Protein AF-A0A1Y1MK10-F1 (afdb_monomer)

pLDDT: mean 92.73, std 8.02, range [54.75, 97.81]

Mean predicted aligned error: 5.56 Å

Foldseek 3Di:
DPDDPDDDDDDDPDDDDDDPVQVVQQVVCVVVVVVVVVVVVPPVVNVVVVLVVCLVPDVPSVVVVVVVVVCVVVPPPDPDDDWDKDWDWDWDWDPPDPDTDTHTDTDDIDRPPDDD

Structure (mmCIF, N/CA/C/O backbone):
data_AF-A0A1Y1MK10-F1
#
_entry.id   AF-A0A1Y1MK10-F1
#
loop_
_atom_site.group_PDB
_atom_site.id
_atom_site.type_symbol
_atom_site.label_atom_id
_atom_site.label_alt_id
_atom_site.label_comp_id
_atom_site.label_asym_id
_atom_site.label_entity_id
_atom_site.label_seq_id
_atom_site.pdbx_PDB_ins_code
_atom_site.Cartn_x
_atom_site.Cartn_y
_atom_site.Cartn_z
_atom_site.occupancy
_atom_site.B_iso_or_equiv
_atom_site.auth_seq_id
_atom_site.auth_comp_id
_atom_site.auth_asym_id
_atom_site.auth_atom_id
_atom_site.pdbx_PDB_model_num
ATOM 1 N N . PRO A 1 1 ? 6.903 -43.357 0.785 1.00 54.75 1 PRO A N 1
ATOM 2 C CA . PRO A 1 1 ? 6.496 -41.969 0.464 1.00 54.75 1 PRO A CA 1
ATOM 3 C C . PRO A 1 1 ? 7.453 -40.959 1.117 1.00 54.75 1 PRO A C 1
ATOM 5 O O . PRO A 1 1 ? 7.324 -40.636 2.294 1.00 54.75 1 PRO A O 1
ATOM 8 N N . THR A 1 2 ? 8.464 -40.527 0.367 1.00 62.94 2 THR A N 1
ATOM 9 C CA . THR A 1 2 ? 9.385 -39.446 0.737 1.00 62.94 2 THR A CA 1
ATOM 10 C C . THR A 1 2 ? 8.603 -38.131 0.791 1.00 62.94 2 THR A C 1
ATOM 12 O O . THR A 1 2 ? 8.197 -37.597 -0.237 1.00 62.94 2 THR A O 1
ATOM 15 N N . ARG A 1 3 ? 8.311 -37.645 2.003 1.00 71.19 3 ARG A N 1
ATOM 16 C CA . ARG A 1 3 ? 7.620 -36.366 2.221 1.00 71.19 3 ARG A CA 1
ATOM 17 C C . ARG A 1 3 ? 8.571 -35.226 1.861 1.00 71.19 3 ARG A C 1
ATOM 19 O O . ARG A 1 3 ? 9.542 -35.000 2.574 1.00 71.19 3 ARG A O 1
ATOM 26 N N . ILE A 1 4 ? 8.291 -34.524 0.768 1.00 78.00 4 ILE A N 1
ATOM 27 C CA . ILE A 1 4 ? 8.949 -33.252 0.454 1.00 78.00 4 ILE A CA 1
ATOM 28 C C . ILE A 1 4 ? 8.376 -32.199 1.409 1.00 78.00 4 ILE A C 1
ATOM 30 O O . ILE A 1 4 ? 7.164 -32.003 1.451 1.00 78.00 4 ILE A O 1
ATOM 34 N N . THR A 1 5 ? 9.237 -31.565 2.203 1.00 86.94 5 THR A N 1
ATOM 35 C CA . THR A 1 5 ? 8.854 -30.578 3.229 1.00 86.94 5 THR A CA 1
ATOM 36 C C . THR A 1 5 ? 9.008 -29.128 2.767 1.00 86.94 5 THR A C 1
ATOM 38 O O . THR A 1 5 ? 8.472 -28.235 3.415 1.00 86.94 5 THR A O 1
ATOM 41 N N . ALA A 1 6 ? 9.705 -28.886 1.652 1.00 92.38 6 ALA A N 1
ATOM 42 C CA . ALA A 1 6 ? 9.818 -27.585 1.000 1.00 92.38 6 ALA A CA 1
ATOM 43 C C . ALA A 1 6 ? 10.235 -27.746 -0.471 1.00 92.38 6 ALA A C 1
ATOM 45 O O . ALA A 1 6 ? 10.903 -28.718 -0.832 1.00 92.38 6 ALA A O 1
ATOM 46 N N . VAL A 1 7 ? 9.873 -26.769 -1.301 1.00 94.25 7 VAL A N 1
ATOM 47 C CA . VAL A 1 7 ? 10.340 -26.620 -2.688 1.00 94.25 7 VAL A CA 1
ATOM 48 C C . VAL A 1 7 ? 10.887 -25.200 -2.891 1.00 94.25 7 VAL A C 1
ATOM 50 O O . VAL A 1 7 ? 10.468 -24.296 -2.164 1.00 94.25 7 VAL A O 1
ATOM 53 N N . PRO A 1 8 ? 11.824 -24.975 -3.832 1.00 94.62 8 PRO A N 1
ATOM 54 C CA . PRO A 1 8 ? 12.338 -23.636 -4.117 1.00 94.62 8 PRO A CA 1
ATOM 55 C C . PRO A 1 8 ? 11.230 -22.669 -4.549 1.00 94.62 8 PRO A C 1
ATOM 57 O O . PRO A 1 8 ? 10.301 -23.063 -5.256 1.00 94.62 8 PRO A O 1
ATOM 60 N N . ALA A 1 9 ? 11.351 -21.400 -4.153 1.00 95.69 9 ALA A N 1
ATOM 61 C CA . ALA A 1 9 ? 10.447 -20.352 -4.615 1.00 95.69 9 ALA A CA 1
ATOM 62 C C . ALA A 1 9 ? 10.591 -20.142 -6.137 1.00 95.69 9 ALA A C 1
ATOM 64 O O . ALA A 1 9 ? 11.703 -20.252 -6.666 1.00 95.69 9 ALA A O 1
ATOM 65 N N . PRO A 1 10 ? 9.496 -19.832 -6.852 1.00 96.19 10 PRO A N 1
ATOM 66 C CA . PRO A 1 10 ? 9.567 -19.488 -8.265 1.00 96.19 10 PRO A CA 1
ATOM 67 C C . PRO A 1 10 ? 10.349 -18.180 -8.440 1.00 96.19 10 PRO A C 1
ATOM 69 O O . PRO A 1 10 ? 10.063 -17.183 -7.784 1.00 96.19 10 PRO A O 1
ATOM 72 N N . VAL A 1 11 ? 11.337 -18.185 -9.333 1.00 96.44 11 VAL A N 1
ATOM 73 C CA . VAL A 1 11 ? 12.198 -17.028 -9.617 1.00 96.44 11 VAL A CA 1
ATOM 74 C C . VAL A 1 11 ? 12.421 -16.879 -11.118 1.00 96.44 11 VAL A C 1
ATOM 76 O O . VAL A 1 11 ? 12.332 -17.852 -11.871 1.00 96.44 11 VAL A O 1
ATOM 79 N N . THR A 1 12 ? 12.746 -15.667 -11.566 1.00 97.00 12 THR A N 1
ATOM 80 C CA . THR A 1 12 ? 13.263 -15.449 -12.920 1.00 97.00 12 THR A CA 1
ATOM 81 C C . THR A 1 12 ? 14.744 -15.825 -12.979 1.00 97.00 12 THR A C 1
ATOM 83 O O . THR A 1 12 ? 15.482 -15.637 -12.014 1.00 97.00 12 THR A O 1
ATOM 86 N N . LEU A 1 13 ? 15.206 -16.347 -14.120 1.00 97.81 13 LEU A N 1
ATOM 87 C CA . LEU A 1 13 ? 16.620 -16.718 -14.291 1.00 97.81 13 LEU A CA 1
ATOM 88 C C . LEU A 1 13 ? 17.552 -15.493 -14.292 1.00 97.81 13 LEU A C 1
ATOM 90 O O . LEU A 1 13 ? 18.696 -15.576 -13.854 1.00 97.81 13 LEU A O 1
ATOM 94 N N . PHE A 1 14 ? 17.049 -14.358 -14.774 1.00 97.44 14 PHE A N 1
ATOM 95 C CA . PHE A 1 14 ? 17.755 -13.082 -14.828 1.00 97.44 14 PHE A CA 1
ATOM 96 C C . PHE A 1 14 ? 16.901 -11.980 -14.189 1.00 97.44 14 PHE A C 1
ATOM 98 O O . PHE A 1 14 ? 15.669 -12.094 -14.179 1.00 97.44 14 PHE A O 1
ATOM 105 N N . PRO A 1 15 ? 17.517 -10.909 -13.660 1.00 96.12 15 PRO A N 1
ATOM 106 C CA . PRO A 1 15 ? 16.776 -9.763 -13.150 1.00 96.12 15 PRO A CA 1
ATOM 107 C C . PRO A 1 15 ? 16.027 -9.045 -14.277 1.00 96.12 15 PRO A C 1
ATOM 109 O O . PRO A 1 15 ? 16.513 -8.941 -15.405 1.00 96.12 15 PRO A O 1
ATOM 112 N N . THR A 1 16 ? 14.857 -8.498 -13.955 1.00 93.00 16 THR A N 1
ATOM 113 C CA . THR A 1 16 ? 14.094 -7.666 -14.892 1.00 93.00 16 THR A CA 1
ATOM 114 C C . THR A 1 16 ? 14.782 -6.312 -15.053 1.00 93.00 16 THR A C 1
ATOM 116 O O . THR A 1 16 ? 15.027 -5.615 -14.068 1.00 93.00 16 THR A O 1
ATOM 119 N N . ALA A 1 17 ? 15.092 -5.919 -16.291 1.00 93.50 17 ALA A N 1
ATOM 120 C CA . ALA A 1 17 ? 15.602 -4.581 -16.575 1.00 93.50 17 ALA A CA 1
ATOM 121 C C . ALA A 1 17 ? 14.526 -3.535 -16.243 1.00 93.50 17 ALA A C 1
ATOM 123 O O . ALA A 1 17 ? 13.404 -3.620 -16.737 1.00 93.50 17 ALA A O 1
ATOM 124 N N . PHE A 1 18 ? 14.871 -2.545 -15.418 1.00 93.56 18 PHE A N 1
ATOM 125 C CA . PHE A 1 18 ? 13.930 -1.528 -14.954 1.00 93.56 18 PHE A CA 1
ATOM 126 C C . PHE A 1 18 ? 14.498 -0.115 -15.170 1.00 93.56 18 PHE A C 1
ATOM 128 O O . PHE A 1 18 ? 15.636 0.147 -14.761 1.00 93.56 18 PHE A O 1
ATOM 135 N N . PRO A 1 19 ? 13.753 0.825 -15.786 1.00 94.75 19 PRO A N 1
ATOM 136 C CA . PRO A 1 19 ? 14.244 2.177 -16.036 1.00 94.75 19 PRO A CA 1
ATOM 137 C C . PRO A 1 19 ? 14.591 2.922 -14.745 1.00 94.75 19 PRO A C 1
ATOM 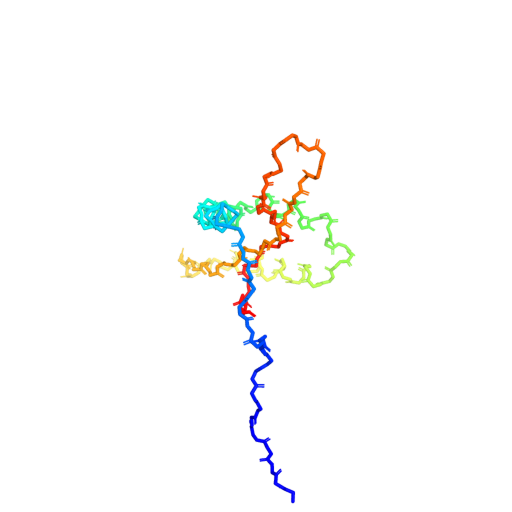139 O O . PRO A 1 19 ? 13.761 3.081 -13.848 1.00 94.75 19 PRO A O 1
ATOM 142 N N . ARG A 1 20 ? 15.818 3.454 -14.673 1.00 94.81 20 ARG A N 1
ATOM 143 C CA . ARG A 1 20 ? 16.336 4.156 -13.484 1.00 94.81 20 ARG A CA 1
ATOM 144 C C . ARG A 1 20 ? 15.427 5.296 -13.023 1.00 94.81 20 ARG A C 1
ATOM 146 O O . ARG A 1 20 ? 15.247 5.487 -11.824 1.00 94.81 20 ARG A O 1
ATOM 153 N N . GLN A 1 21 ? 14.867 6.056 -13.963 1.00 94.19 21 GLN A N 1
ATOM 154 C CA . GLN A 1 21 ? 13.972 7.171 -13.654 1.00 94.19 21 GLN A CA 1
ATOM 155 C C . GLN A 1 21 ? 12.699 6.692 -12.946 1.00 94.19 21 GLN A C 1
ATOM 157 O O . GLN A 1 21 ? 12.357 7.233 -11.896 1.00 94.19 21 GLN A O 1
ATOM 162 N N . ALA A 1 22 ? 12.048 5.652 -13.474 1.00 95.44 22 ALA A N 1
ATOM 163 C CA . ALA A 1 22 ? 10.861 5.058 -12.868 1.00 95.44 22 ALA A CA 1
ATOM 164 C C . ALA A 1 22 ? 11.175 4.456 -11.486 1.00 95.44 22 ALA A C 1
ATOM 166 O O . ALA A 1 22 ? 10.406 4.645 -10.546 1.00 95.44 22 ALA A O 1
ATOM 167 N N . PHE A 1 23 ? 12.336 3.807 -11.327 1.00 95.94 23 PHE A N 1
ATOM 168 C CA . PHE A 1 23 ? 12.758 3.243 -10.039 1.00 95.94 23 PHE A CA 1
ATOM 169 C C . PHE A 1 23 ? 12.878 4.330 -8.965 1.00 95.94 23 PHE A C 1
ATOM 171 O O . PHE A 1 23 ? 12.299 4.226 -7.884 1.00 95.94 23 PHE A O 1
ATOM 178 N N . LEU A 1 24 ? 13.585 5.417 -9.285 1.00 97.12 24 LEU A N 1
ATOM 179 C CA . LEU A 1 24 ? 13.751 6.542 -8.366 1.00 97.12 24 LEU A CA 1
ATOM 180 C C . LEU A 1 24 ? 12.432 7.266 -8.086 1.00 97.12 24 LEU A C 1
ATOM 182 O O . LEU A 1 24 ? 12.261 7.797 -6.992 1.00 97.12 24 LEU A O 1
ATOM 186 N N . GLN A 1 25 ? 11.510 7.309 -9.051 1.00 96.19 25 GLN A N 1
ATOM 187 C CA . GLN A 1 25 ? 10.180 7.882 -8.852 1.00 96.19 25 GLN A CA 1
ATOM 188 C C . GLN A 1 25 ? 9.401 7.104 -7.785 1.00 96.19 25 GLN A C 1
ATOM 190 O O . GLN A 1 25 ? 8.933 7.716 -6.826 1.00 96.19 25 GLN A O 1
ATOM 195 N N . GLY A 1 26 ? 9.313 5.775 -7.915 1.00 96.06 26 GLY A N 1
ATOM 196 C CA . GLY A 1 26 ? 8.637 4.923 -6.932 1.00 96.06 26 GLY A CA 1
ATOM 197 C C . GLY A 1 26 ? 9.273 5.028 -5.543 1.00 96.06 26 GLY A C 1
ATOM 198 O O . GLY A 1 26 ? 8.572 5.240 -4.556 1.00 96.06 26 GLY A O 1
ATOM 199 N N . GLN A 1 27 ? 10.610 4.999 -5.475 1.00 97.62 27 GLN A N 1
ATOM 200 C CA . GLN A 1 27 ? 11.347 5.144 -4.215 1.00 97.62 27 GLN A CA 1
ATOM 201 C C . GLN A 1 27 ? 11.056 6.481 -3.516 1.00 97.62 27 GLN A C 1
ATOM 203 O O . GLN A 1 27 ? 10.813 6.510 -2.312 1.00 97.62 27 GLN A O 1
ATOM 208 N N . LYS A 1 28 ? 11.061 7.596 -4.260 1.00 97.62 28 LYS A N 1
ATOM 209 C CA . LYS A 1 28 ? 10.785 8.930 -3.702 1.00 97.62 28 LYS A CA 1
ATOM 210 C C . LYS A 1 28 ? 9.340 9.086 -3.231 1.00 97.62 28 LYS A C 1
ATOM 212 O O . LYS A 1 28 ? 9.097 9.827 -2.284 1.00 97.62 28 LYS A O 1
ATOM 217 N N . ALA A 1 29 ? 8.396 8.409 -3.880 1.00 97.06 29 ALA A N 1
ATOM 218 C CA . ALA A 1 29 ? 6.982 8.498 -3.537 1.00 97.06 29 ALA A CA 1
ATOM 219 C C . ALA A 1 29 ? 6.630 7.778 -2.223 1.00 97.06 29 ALA A C 1
ATOM 221 O O . ALA A 1 29 ? 5.624 8.118 -1.605 1.00 97.06 29 ALA A O 1
ATOM 222 N N . GLN A 1 30 ? 7.444 6.814 -1.773 1.00 97.56 30 GLN A N 1
ATOM 223 C CA . GLN A 1 30 ? 7.094 5.935 -0.653 1.00 97.56 30 GLN A CA 1
ATOM 224 C C . GLN A 1 30 ? 6.760 6.695 0.638 1.00 97.56 30 GLN A C 1
ATOM 226 O O . GLN A 1 30 ? 5.729 6.426 1.244 1.00 97.56 30 GLN A O 1
ATOM 231 N N . ASN A 1 31 ? 7.582 7.669 1.045 1.00 97.50 31 ASN A N 1
ATOM 232 C CA . ASN A 1 31 ? 7.332 8.416 2.284 1.00 97.50 31 ASN A CA 1
ATOM 233 C C . ASN A 1 31 ? 6.035 9.231 2.208 1.00 97.50 31 ASN A C 1
ATOM 235 O O . ASN A 1 31 ? 5.250 9.210 3.150 1.00 97.50 31 ASN A O 1
ATOM 239 N N . ALA A 1 32 ? 5.774 9.873 1.066 1.00 97.75 32 ALA A N 1
ATOM 240 C CA . ALA A 1 32 ? 4.544 10.633 0.860 1.00 97.75 32 ALA A CA 1
ATOM 241 C C . ALA A 1 32 ? 3.304 9.727 0.912 1.00 97.75 32 ALA A C 1
ATOM 243 O O . ALA A 1 32 ? 2.310 10.083 1.538 1.00 97.75 32 ALA A O 1
ATOM 244 N N . TYR A 1 33 ? 3.367 8.532 0.314 1.00 97.62 33 TYR A N 1
ATOM 245 C CA . TYR A 1 33 ? 2.282 7.557 0.428 1.00 97.62 33 TYR A CA 1
ATOM 246 C C . TYR A 1 33 ? 2.110 7.031 1.854 1.00 97.62 33 TYR A C 1
ATOM 248 O O . TYR A 1 33 ? 0.978 6.887 2.306 1.00 97.62 33 TYR A O 1
ATOM 256 N N . ASN A 1 34 ? 3.201 6.781 2.582 1.00 97.50 34 ASN A N 1
ATOM 257 C CA . ASN A 1 34 ? 3.122 6.348 3.976 1.00 97.50 34 ASN A CA 1
ATOM 258 C C . ASN A 1 34 ? 2.400 7.390 4.839 1.00 97.50 34 ASN A C 1
ATOM 260 O O . ASN A 1 34 ? 1.502 7.040 5.600 1.00 97.50 34 ASN A O 1
ATOM 264 N N . GLU A 1 35 ? 2.764 8.666 4.694 1.00 97.56 35 GLU A N 1
ATOM 265 C CA . GLU A 1 35 ? 2.119 9.774 5.402 1.00 97.56 35 GLU A CA 1
ATOM 266 C C . GLU A 1 35 ? 0.652 9.927 5.000 1.00 97.56 35 GLU A C 1
ATOM 268 O O . GLU A 1 35 ? -0.210 10.049 5.871 1.00 97.56 35 GLU A O 1
ATOM 273 N N . LEU A 1 36 ? 0.359 9.863 3.697 1.00 97.50 36 LEU A N 1
ATOM 274 C CA . LEU A 1 36 ? -0.998 9.955 3.168 1.00 97.50 36 LEU A CA 1
ATOM 275 C C . LEU A 1 36 ? -1.896 8.861 3.748 1.00 97.50 36 LEU A C 1
ATOM 277 O O . LEU A 1 36 ? -2.942 9.168 4.310 1.00 97.50 36 LEU A O 1
ATOM 281 N N . TYR A 1 37 ? -1.489 7.594 3.657 1.00 96.88 37 TYR A N 1
ATOM 282 C CA . TYR A 1 37 ? -2.309 6.483 4.141 1.00 96.88 37 TYR A CA 1
ATOM 283 C C . TYR A 1 37 ? -2.402 6.448 5.668 1.00 96.88 37 TYR A C 1
ATOM 285 O O . TYR A 1 37 ? -3.458 6.106 6.191 1.00 96.88 37 TYR A O 1
ATOM 293 N N . ALA A 1 38 ? -1.362 6.875 6.392 1.00 96.31 38 ALA A N 1
ATOM 294 C CA . ALA A 1 38 ? -1.443 7.050 7.842 1.00 96.31 38 ALA A CA 1
ATOM 295 C C . ALA A 1 38 ? -2.365 8.216 8.250 1.00 96.31 38 ALA A C 1
ATOM 297 O O . ALA A 1 38 ? -2.922 8.217 9.347 1.00 96.31 38 ALA A O 1
ATOM 298 N N . ALA A 1 39 ? -2.507 9.251 7.419 1.00 97.00 39 ALA A N 1
ATOM 299 C CA . ALA A 1 39 ? -3.480 10.318 7.637 1.00 97.00 39 ALA A CA 1
ATOM 300 C C . ALA A 1 39 ? -4.904 9.833 7.339 1.00 97.00 39 ALA A C 1
ATOM 302 O O . ALA A 1 39 ? -5.772 9.977 8.195 1.00 97.00 39 ALA A O 1
ATOM 303 N N . VAL A 1 40 ? -5.115 9.181 6.191 1.00 96.62 40 VAL A N 1
ATOM 304 C CA . VAL A 1 40 ? -6.409 8.596 5.801 1.00 96.62 40 VAL A CA 1
ATOM 305 C C . VAL A 1 40 ? -6.897 7.587 6.839 1.00 96.62 40 VAL A C 1
ATOM 307 O O . VAL A 1 40 ? -8.057 7.633 7.225 1.00 96.62 40 VAL A O 1
ATOM 310 N N . SER A 1 41 ? -6.018 6.728 7.368 1.00 95.00 41 SER A N 1
ATOM 311 C CA . SER A 1 41 ? -6.400 5.734 8.381 1.00 95.00 41 SER A CA 1
ATOM 312 C C . SER A 1 41 ? -6.868 6.345 9.708 1.00 95.00 41 SER A C 1
ATOM 314 O O . SER A 1 41 ? -7.443 5.641 10.532 1.00 95.00 41 SER A O 1
ATOM 316 N N . ARG A 1 42 ? -6.565 7.626 9.956 1.00 93.31 42 ARG A N 1
ATOM 317 C CA . ARG A 1 42 ? -6.971 8.366 11.160 1.00 93.31 42 ARG A CA 1
ATOM 318 C C . ARG A 1 42 ? -8.181 9.267 10.918 1.00 93.31 42 ARG A C 1
ATOM 320 O O . ARG A 1 42 ? -8.730 9.790 11.885 1.00 93.31 42 ARG A O 1
ATOM 327 N N . ASP A 1 43 ? -8.588 9.457 9.666 1.00 96.94 43 ASP A N 1
ATOM 328 C CA . ASP A 1 43 ? -9.782 10.221 9.318 1.00 96.94 43 ASP A CA 1
ATOM 329 C C . ASP A 1 43 ? -11.004 9.299 9.318 1.00 96.94 43 ASP A C 1
ATOM 331 O O . ASP A 1 43 ? -11.424 8.751 8.299 1.00 96.94 43 ASP A O 1
ATOM 335 N N . GLU A 1 44 ? -11.556 9.091 10.509 1.00 94.69 44 GLU A N 1
ATOM 336 C CA . GLU A 1 44 ? -12.680 8.179 10.704 1.00 94.69 44 GLU A CA 1
ATOM 337 C C . GLU A 1 44 ? -13.933 8.618 9.939 1.00 94.69 44 GLU A C 1
ATOM 339 O O . GLU A 1 44 ? -14.641 7.776 9.396 1.00 94.69 44 GLU A O 1
ATOM 344 N N . ASN A 1 45 ? -14.197 9.925 9.855 1.00 96.88 45 ASN A N 1
ATOM 345 C CA . ASN A 1 45 ? -15.367 10.436 9.142 1.00 96.88 45 ASN A CA 1
ATOM 346 C C . ASN A 1 45 ? -15.262 10.116 7.650 1.00 96.88 45 ASN A C 1
ATOM 348 O O . ASN A 1 45 ? -16.216 9.612 7.058 1.00 96.88 45 ASN A O 1
ATOM 352 N N . PHE A 1 46 ? -14.082 10.346 7.068 1.00 97.25 46 PHE A N 1
ATOM 353 C CA . PHE A 1 46 ? -13.809 9.971 5.689 1.00 97.25 46 PHE A CA 1
ATOM 354 C C . PHE A 1 46 ? -13.989 8.463 5.467 1.00 97.25 46 PHE A C 1
ATOM 356 O O . PHE A 1 46 ? -14.682 8.060 4.532 1.00 97.25 46 PHE A O 1
ATOM 363 N N . LEU A 1 47 ? -13.416 7.621 6.335 1.00 96.94 47 LEU A N 1
ATOM 364 C CA . LEU A 1 47 ? -13.542 6.166 6.211 1.00 96.94 47 LEU A CA 1
ATOM 365 C C . LEU A 1 47 ? -14.994 5.696 6.347 1.00 96.94 47 LEU A C 1
ATOM 367 O O . LEU A 1 47 ? -15.437 4.880 5.541 1.00 96.94 47 LEU A O 1
ATOM 371 N N . ALA A 1 48 ? -15.749 6.239 7.302 1.00 96.44 48 ALA A N 1
ATOM 372 C CA . ALA A 1 48 ? -17.157 5.911 7.492 1.00 96.44 48 ALA A CA 1
ATOM 373 C C . ALA A 1 48 ? -17.982 6.243 6.241 1.00 96.44 48 ALA A C 1
ATOM 375 O O . ALA A 1 48 ? -18.830 5.455 5.825 1.00 96.44 48 ALA A O 1
ATOM 376 N N . ASP A 1 49 ? -17.727 7.391 5.612 1.00 97.25 49 ASP A N 1
ATOM 377 C CA . ASP A 1 49 ? -18.432 7.808 4.399 1.00 97.25 49 ASP A CA 1
ATOM 378 C C . ASP A 1 49 ? -18.073 6.957 3.174 1.00 97.25 49 ASP A C 1
ATOM 380 O O . ASP A 1 49 ? -18.924 6.740 2.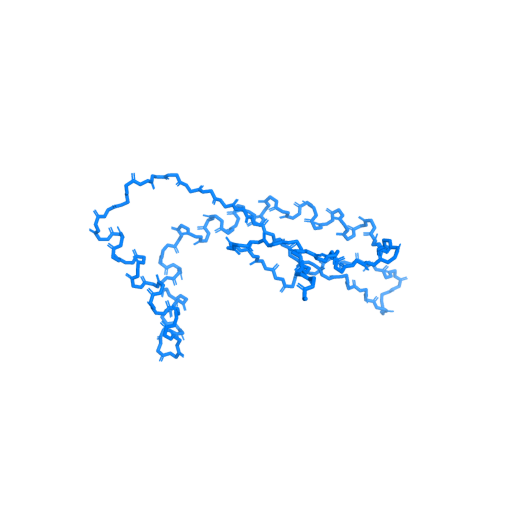309 1.00 97.25 49 ASP A O 1
ATOM 384 N N . VAL A 1 50 ? -16.850 6.423 3.107 1.00 95.69 50 VAL A N 1
ATOM 385 C CA . VAL A 1 50 ? -16.453 5.447 2.080 1.00 95.69 50 VAL A CA 1
ATOM 386 C C . VAL A 1 50 ? -17.105 4.086 2.337 1.00 95.69 50 VAL A C 1
ATOM 388 O O . VAL A 1 50 ? -17.683 3.506 1.421 1.00 95.69 50 VAL A O 1
ATOM 391 N N . VAL A 1 51 ? -17.080 3.588 3.577 1.00 96.12 51 VAL A N 1
ATOM 392 C CA . VAL A 1 51 ? -17.647 2.277 3.934 1.00 96.12 51 VAL A CA 1
ATOM 393 C C . VAL A 1 51 ? -19.156 2.231 3.693 1.00 96.12 51 VAL A C 1
ATOM 395 O O . VAL A 1 51 ? -19.645 1.267 3.108 1.00 96.12 51 VAL A O 1
ATOM 398 N N . LYS A 1 52 ? -19.898 3.290 4.046 1.00 95.44 52 LYS A N 1
ATOM 399 C CA . LYS A 1 52 ? -21.351 3.384 3.797 1.00 95.44 52 LYS A CA 1
ATOM 400 C C . LYS A 1 52 ? -21.737 3.150 2.335 1.00 95.44 52 LYS A C 1
ATOM 402 O O . LYS A 1 52 ? -22.842 2.692 2.076 1.00 95.44 52 LYS A O 1
ATOM 407 N N . GLN A 1 53 ? -20.856 3.457 1.381 1.00 96.19 53 GLN A N 1
ATOM 408 C CA . GLN A 1 53 ? -21.140 3.274 -0.046 1.00 96.19 53 GLN A CA 1
ATOM 409 C C . GLN A 1 53 ? -21.120 1.801 -0.479 1.00 96.19 53 GLN A C 1
ATOM 411 O O . GLN A 1 53 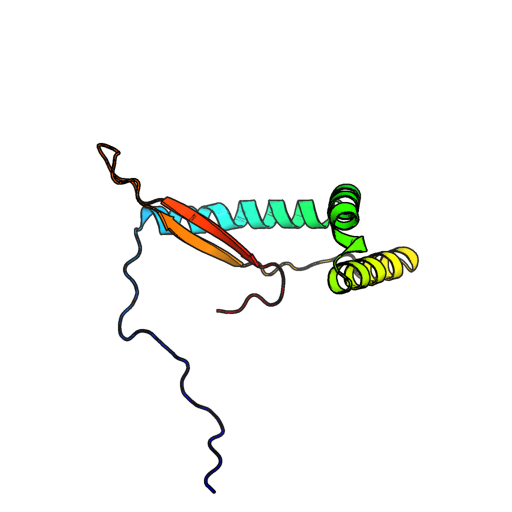? -21.660 1.481 -1.536 1.00 96.19 53 GLN A O 1
ATOM 416 N N . VAL A 1 54 ? -20.498 0.914 0.306 1.00 95.25 54 VAL A N 1
ATOM 417 C CA . VAL A 1 54 ? -20.282 -0.500 -0.053 1.00 95.25 54 VAL A CA 1
ATOM 418 C C . VAL A 1 54 ? -20.848 -1.495 0.966 1.00 95.25 54 VAL A C 1
ATOM 420 O O . VAL A 1 54 ? -20.995 -2.672 0.648 1.00 95.25 54 VAL A O 1
ATOM 423 N N . ILE A 1 55 ? -21.211 -1.034 2.167 1.00 94.19 55 ILE A N 1
ATOM 424 C CA . ILE A 1 55 ? -21.576 -1.881 3.315 1.00 94.19 55 ILE A CA 1
ATOM 425 C C . ILE A 1 55 ? -22.784 -2.808 3.074 1.00 94.19 55 ILE A C 1
ATOM 427 O O . ILE A 1 55 ? -22.853 -3.893 3.655 1.00 94.19 55 ILE A O 1
ATOM 431 N N . ASP A 1 56 ? -23.714 -2.409 2.202 1.00 93.62 56 ASP A N 1
ATOM 432 C CA . ASP A 1 56 ? -24.920 -3.188 1.883 1.00 93.62 56 ASP A CA 1
ATOM 433 C C . ASP A 1 56 ? -24.637 -4.370 0.940 1.00 93.62 56 ASP A C 1
ATOM 435 O O . ASP A 1 56 ? -25.429 -5.309 0.867 1.00 93.62 56 ASP A O 1
ATOM 439 N N . GLY A 1 57 ? -23.525 -4.323 0.198 1.00 94.75 57 GLY A N 1
ATOM 440 C CA . GLY A 1 57 ? -23.157 -5.330 -0.802 1.00 94.75 57 GLY A CA 1
ATOM 441 C C . GLY A 1 57 ? -21.946 -6.187 -0.432 1.00 94.75 57 GLY A C 1
ATOM 442 O O . GLY A 1 57 ? -21.670 -7.159 -1.134 1.00 94.75 57 GLY A O 1
ATOM 443 N N . ASP A 1 58 ? -21.225 -5.835 0.634 1.00 95.88 58 ASP A N 1
ATOM 444 C CA . ASP A 1 58 ? -19.985 -6.494 1.043 1.00 95.88 58 ASP A CA 1
ATOM 445 C C . ASP A 1 58 ? -20.004 -6.820 2.544 1.00 95.88 58 ASP A C 1
ATOM 447 O O . ASP A 1 58 ? -19.713 -5.985 3.407 1.00 95.88 58 ASP A O 1
ATOM 451 N N . ASP A 1 59 ? -20.348 -8.074 2.844 1.00 96.56 59 ASP A N 1
ATOM 452 C CA . ASP A 1 59 ? -20.389 -8.605 4.206 1.00 96.56 59 ASP A CA 1
ATOM 453 C C . ASP A 1 59 ? -19.029 -8.519 4.905 1.00 96.56 59 ASP A C 1
ATOM 455 O O . ASP A 1 59 ? -18.960 -8.230 6.098 1.00 96.56 59 ASP A O 1
ATOM 459 N N . PHE A 1 60 ? -17.940 -8.717 4.162 1.00 96.25 60 PHE A N 1
ATOM 460 C CA . PHE A 1 60 ? -16.596 -8.697 4.720 1.00 96.25 60 PHE A CA 1
ATOM 461 C C . PHE A 1 60 ? -16.201 -7.285 5.164 1.00 96.25 60 PHE A C 1
ATOM 463 O O . PHE A 1 60 ? -15.720 -7.102 6.283 1.00 96.25 60 PHE A O 1
ATOM 470 N N . VAL A 1 61 ? -16.449 -6.271 4.329 1.00 96.38 61 VAL A N 1
ATOM 471 C CA . VAL A 1 61 ? -16.197 -4.867 4.698 1.00 96.38 61 VAL A CA 1
ATOM 472 C C . VAL A 1 61 ? -17.082 -4.437 5.867 1.00 96.38 61 VAL A C 1
ATOM 474 O O . VAL A 1 61 ? -16.597 -3.763 6.780 1.00 96.38 61 VAL A O 1
ATOM 477 N N . ARG A 1 62 ? -18.355 -4.853 5.882 1.00 96.81 62 ARG A N 1
ATOM 478 C CA . ARG A 1 62 ? -19.266 -4.573 6.999 1.00 96.81 62 ARG A CA 1
ATOM 479 C C . ARG A 1 62 ? -18.739 -5.132 8.316 1.00 96.81 62 ARG A C 1
ATOM 481 O O . ARG A 1 62 ? -18.718 -4.412 9.312 1.00 96.81 62 ARG A O 1
ATOM 488 N N . ASP A 1 63 ? -18.292 -6.381 8.319 1.00 97.62 63 ASP A N 1
ATOM 489 C CA . ASP A 1 63 ? -17.800 -7.033 9.531 1.00 97.62 63 ASP A CA 1
ATOM 490 C C . ASP A 1 63 ? -16.493 -6.387 10.027 1.00 97.62 63 ASP A C 1
ATOM 492 O O . ASP A 1 63 ? -16.330 -6.167 11.229 1.00 97.62 63 ASP A O 1
ATOM 496 N N . LEU A 1 64 ? -15.587 -5.992 9.121 1.00 96.88 64 LEU A N 1
ATOM 497 C CA . LEU A 1 64 ? -14.382 -5.229 9.481 1.00 96.88 64 LEU A CA 1
ATOM 498 C C . LEU A 1 64 ? -14.720 -3.882 10.133 1.00 96.88 64 LEU A C 1
ATOM 500 O O . LEU A 1 64 ? -14.092 -3.496 11.123 1.00 96.88 64 LEU A O 1
ATOM 504 N N . TRP A 1 65 ? -15.717 -3.174 9.600 1.00 97.12 65 TRP A N 1
ATOM 505 C CA . TRP A 1 65 ? -16.171 -1.908 10.168 1.00 97.12 65 TRP A CA 1
ATOM 506 C C . TRP A 1 65 ? -16.821 -2.095 11.545 1.00 97.12 65 TRP A C 1
ATOM 508 O O . TRP A 1 65 ? -16.510 -1.355 12.477 1.00 97.12 65 TRP A O 1
ATOM 518 N N . ALA A 1 66 ? -17.637 -3.136 11.719 1.00 97.06 66 ALA A N 1
ATOM 519 C CA . ALA A 1 66 ? -18.255 -3.459 13.005 1.00 97.06 66 ALA A CA 1
ATOM 520 C C . ALA A 1 66 ? -17.212 -3.755 14.101 1.00 97.06 66 ALA A C 1
ATOM 522 O O . ALA A 1 66 ? -17.372 -3.334 15.252 1.00 97.06 66 ALA A O 1
ATOM 523 N N . VAL A 1 67 ? -16.109 -4.433 13.755 1.00 96.62 67 VAL A N 1
ATOM 524 C CA . VAL A 1 67 ? -14.977 -4.636 14.677 1.00 96.62 67 VAL A CA 1
ATOM 525 C C . VAL A 1 67 ? -14.353 -3.297 15.076 1.00 96.62 67 VAL A C 1
ATOM 527 O O . VAL A 1 67 ? -14.110 -3.073 16.263 1.00 96.62 67 VAL A O 1
ATOM 530 N N . HIS A 1 68 ? -14.126 -2.392 14.118 1.00 95.25 68 HIS A N 1
ATOM 531 C CA . HIS A 1 68 ? -13.607 -1.052 14.401 1.00 95.25 68 HIS A CA 1
ATOM 532 C C . HIS A 1 68 ? -14.514 -0.273 15.370 1.00 95.25 68 HIS A C 1
ATOM 534 O O . HIS A 1 68 ? -14.027 0.231 16.385 1.00 95.25 68 HIS A O 1
ATOM 540 N N . GLU A 1 69 ? -15.824 -0.225 15.109 1.00 96.12 69 GLU A N 1
ATOM 541 C CA . GLU A 1 69 ? -16.799 0.466 15.966 1.00 96.12 69 GLU A CA 1
ATOM 542 C C . GLU A 1 69 ? -16.852 -0.124 17.381 1.00 96.12 69 GLU A C 1
ATOM 544 O O . GLU A 1 69 ? -16.897 0.619 18.365 1.00 96.12 69 GLU A O 1
ATOM 549 N N . THR A 1 70 ? -16.779 -1.454 17.495 1.00 96.94 70 THR A N 1
ATOM 550 C CA . THR A 1 70 ? -16.764 -2.151 18.788 1.00 96.94 70 THR A CA 1
ATOM 551 C C . THR A 1 70 ? -15.543 -1.739 19.610 1.00 96.94 70 THR A C 1
ATOM 553 O O . THR A 1 70 ? -15.700 -1.223 20.717 1.00 96.94 70 THR A O 1
ATOM 556 N N . VAL A 1 71 ? -14.335 -1.862 19.046 1.00 94.56 71 VAL A N 1
ATOM 557 C CA . VAL A 1 71 ? -13.081 -1.494 19.732 1.00 94.56 71 VAL A CA 1
ATOM 558 C C . VAL A 1 71 ? -13.065 -0.009 20.102 1.00 94.56 71 VAL A C 1
ATOM 560 O O . VAL A 1 71 ? -12.609 0.363 21.184 1.00 94.56 71 VAL A O 1
ATOM 563 N N . LYS A 1 72 ? -13.600 0.856 19.234 1.00 92.94 72 LYS A N 1
ATOM 564 C CA . LYS A 1 72 ? -13.746 2.283 19.530 1.00 92.94 72 LYS A CA 1
ATOM 565 C C . LYS A 1 72 ? -14.653 2.524 20.738 1.00 92.94 72 LYS A C 1
ATOM 567 O O . LYS A 1 72 ? -14.306 3.343 21.588 1.00 92.94 72 LYS A O 1
ATOM 572 N N . SER A 1 73 ? -15.798 1.843 20.812 1.00 96.12 73 SER A N 1
ATOM 573 C CA . SER A 1 73 ? -16.767 2.013 21.903 1.00 96.12 73 SER A CA 1
ATOM 574 C C . SER A 1 73 ? -16.218 1.577 23.267 1.00 96.12 73 SER A C 1
ATOM 576 O O . SER A 1 73 ? -16.541 2.188 24.284 1.00 96.12 73 SER A O 1
ATOM 578 N N . GLU A 1 74 ? -15.340 0.573 23.276 1.00 95.88 74 GLU A N 1
ATOM 579 C CA . GLU A 1 74 ? -14.630 0.097 24.469 1.00 95.88 74 GLU A CA 1
ATOM 580 C C . GLU A 1 74 ? -13.462 1.018 24.865 1.00 95.88 74 GLU A C 1
ATOM 582 O O . GLU A 1 74 ? -13.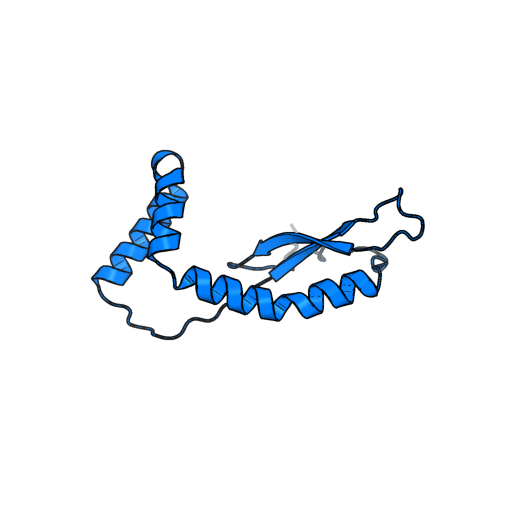062 1.062 26.030 1.00 95.88 74 GLU A O 1
ATOM 587 N N . GLY A 1 75 ? -12.948 1.789 23.904 1.00 93.88 75 GLY A N 1
ATOM 588 C CA . GLY A 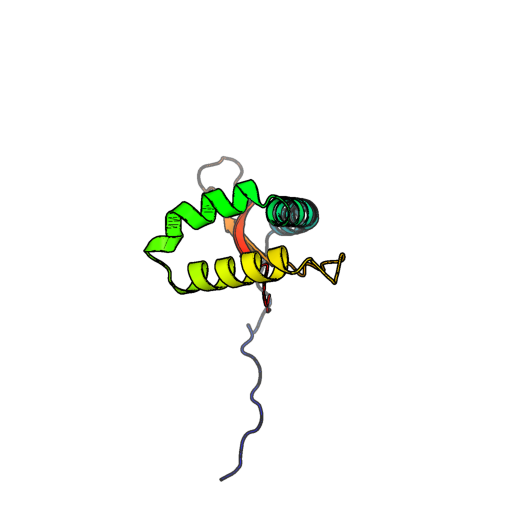1 75 ? -11.808 2.683 24.052 1.00 93.88 75 GLY A CA 1
ATOM 589 C C . GLY A 1 75 ? -10.490 2.023 23.643 1.00 93.88 75 GLY A C 1
ATOM 590 O O . GLY A 1 75 ? -10.152 0.915 24.058 1.00 93.88 75 GLY A O 1
ATOM 591 N N . TYR A 1 76 ? -9.693 2.736 22.843 1.00 90.44 76 TYR A N 1
ATOM 592 C CA . TYR A 1 76 ? -8.406 2.229 22.365 1.00 90.44 76 TYR A CA 1
ATOM 593 C C . TYR A 1 76 ? -7.391 2.082 23.506 1.00 90.44 76 TYR A C 1
ATOM 595 O O . TYR A 1 76 ? -6.969 3.063 24.116 1.00 90.44 76 TYR A O 1
ATOM 603 N N . THR A 1 77 ? -6.945 0.851 23.754 1.00 93.19 77 THR A N 1
ATOM 604 C CA . THR A 1 77 ? -5.939 0.537 24.785 1.00 93.19 77 THR A CA 1
ATOM 605 C C . THR A 1 77 ? -4.499 0.761 24.316 1.00 93.19 77 THR A C 1
ATOM 607 O O . THR A 1 77 ? -3.615 1.008 25.137 1.00 93.19 77 THR A O 1
ATOM 610 N N . GLN A 1 78 ? -4.251 0.704 23.004 1.00 93.38 78 GLN A N 1
ATOM 611 C CA . GLN A 1 78 ? -2.941 0.904 22.384 1.00 93.38 78 GLN A CA 1
ATOM 612 C C . GLN A 1 78 ? -2.951 2.178 21.521 1.00 93.38 78 GLN A C 1
ATOM 614 O O . GLN A 1 78 ? -3.594 2.186 20.473 1.00 93.38 78 GLN A O 1
ATOM 619 N N . PRO A 1 79 ? -2.238 3.249 21.919 1.00 90.56 79 PRO A N 1
ATOM 620 C CA . PRO A 1 79 ? -2.227 4.506 21.170 1.00 90.56 79 PRO A CA 1
ATOM 621 C C . PRO A 1 79 ? -1.289 4.505 19.952 1.00 90.56 79 PRO A C 1
ATOM 623 O O . PRO A 1 79 ? -1.356 5.423 19.136 1.00 90.56 79 PRO A O 1
ATOM 626 N N . LEU A 1 80 ? -0.388 3.525 19.827 1.00 94.12 80 LEU A N 1
ATOM 627 C CA . LEU A 1 80 ? 0.577 3.447 18.729 1.00 94.12 80 LEU A CA 1
ATOM 628 C C . LEU A 1 80 ? 0.117 2.467 17.648 1.00 94.12 80 LEU A C 1
ATOM 630 O O . LEU A 1 80 ? -0.396 1.390 17.931 1.00 94.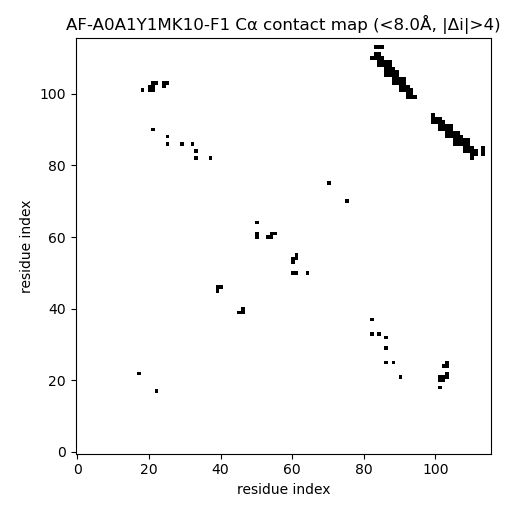12 80 LEU A O 1
ATOM 634 N N . SER A 1 81 ? 0.361 2.820 16.390 1.00 93.25 81 SER A N 1
ATOM 635 C CA . SER A 1 81 ? 0.117 1.957 15.231 1.00 93.25 81 SER A CA 1
ATOM 636 C C . SER A 1 81 ? 1.355 1.923 14.342 1.00 93.25 81 SER A C 1
ATOM 638 O O . SER A 1 81 ? 2.014 2.946 14.153 1.00 93.25 81 SER A O 1
ATOM 640 N N . LEU A 1 82 ? 1.669 0.748 13.792 1.00 95.06 82 LEU A N 1
ATOM 641 C CA . LEU A 1 82 ? 2.761 0.554 12.840 1.00 95.06 82 LEU A CA 1
ATOM 642 C C . LEU A 1 82 ? 2.185 0.140 11.486 1.00 95.06 82 LEU A C 1
ATOM 644 O O . LEU A 1 82 ? 1.541 -0.899 11.378 1.00 95.06 82 LEU A O 1
ATOM 648 N N . GLY A 1 83 ? 2.462 0.939 10.459 1.00 94.31 83 GLY A N 1
ATOM 649 C CA . GLY A 1 83 ? 2.166 0.605 9.071 1.00 94.31 83 GLY A CA 1
ATOM 650 C C . GLY A 1 83 ? 3.395 0.049 8.360 1.00 94.31 83 GLY A C 1
ATOM 651 O O . GLY A 1 83 ? 4.424 0.721 8.299 1.00 94.31 83 GLY A O 1
ATOM 652 N N . LEU A 1 84 ? 3.286 -1.160 7.805 1.00 95.88 84 LEU A N 1
ATOM 653 C CA . LEU A 1 84 ? 4.277 -1.734 6.893 1.00 95.88 84 LEU A CA 1
ATOM 654 C C . LEU A 1 84 ? 3.652 -1.814 5.505 1.00 95.88 84 LEU A C 1
ATOM 656 O O . LEU A 1 84 ? 2.895 -2.735 5.206 1.00 95.88 84 LEU A O 1
ATOM 660 N N . PHE A 1 85 ? 3.927 -0.800 4.690 1.00 96.75 85 PHE A N 1
ATOM 661 C CA . PHE A 1 85 ? 3.222 -0.590 3.432 1.00 96.75 85 PHE A CA 1
ATOM 662 C C . PHE A 1 85 ? 4.079 -0.952 2.223 1.00 96.75 85 PHE A C 1
ATOM 664 O O . PHE A 1 85 ? 5.281 -0.676 2.198 1.00 96.75 85 PHE A O 1
ATOM 671 N N . ARG A 1 86 ? 3.437 -1.501 1.187 1.00 97.81 86 ARG A N 1
ATOM 672 C CA . ARG A 1 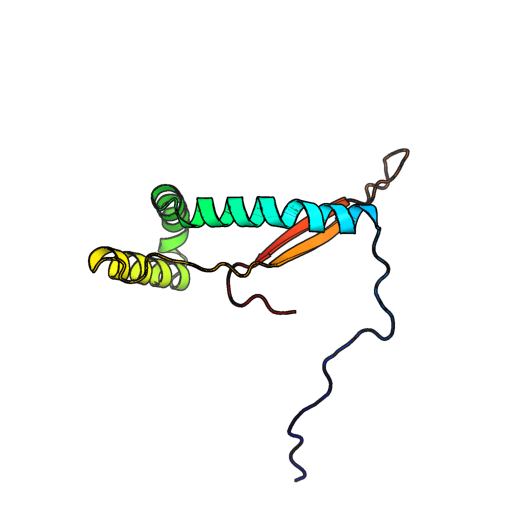86 ? 4.051 -1.756 -0.121 1.00 97.81 86 ARG A CA 1
ATOM 673 C C . ARG A 1 86 ? 3.248 -1.047 -1.204 1.00 97.81 86 ARG A C 1
ATOM 675 O O . ARG A 1 86 ? 2.048 -1.260 -1.328 1.00 97.81 86 ARG A O 1
ATOM 682 N N . SER A 1 87 ? 3.919 -0.190 -1.967 1.00 97.38 87 SER A N 1
ATOM 683 C CA . SER A 1 87 ? 3.340 0.478 -3.132 1.00 97.38 87 SER A CA 1
ATOM 684 C C . SER A 1 87 ? 3.853 -0.204 -4.392 1.00 97.38 87 SER A C 1
ATOM 686 O O . SER A 1 87 ? 5.062 -0.209 -4.635 1.00 97.38 87 SER A O 1
ATOM 688 N N . ASP A 1 88 ? 2.946 -0.773 -5.176 1.00 97.25 88 ASP A N 1
ATOM 689 C CA . ASP A 1 88 ? 3.282 -1.560 -6.356 1.00 97.25 88 ASP A CA 1
ATOM 690 C C . ASP A 1 88 ? 3.124 -0.708 -7.622 1.00 97.25 88 ASP A C 1
ATOM 692 O O . ASP A 1 88 ? 2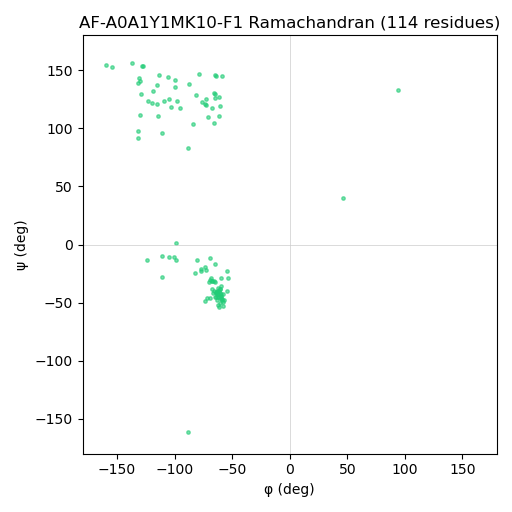.152 0.038 -7.785 1.00 97.25 88 ASP A O 1
ATOM 696 N N . TYR A 1 89 ? 4.104 -0.797 -8.528 1.00 96.56 89 TYR A N 1
ATOM 697 C CA . TYR A 1 89 ? 4.182 0.047 -9.722 1.00 96.56 89 TYR A CA 1
ATOM 698 C C . TYR A 1 89 ? 4.427 -0.765 -10.991 1.00 96.56 89 TYR A C 1
ATOM 700 O O . TYR A 1 89 ? 5.244 -1.684 -11.013 1.00 96.56 89 TYR A O 1
ATOM 708 N N . MET A 1 90 ? 3.807 -0.330 -12.087 1.00 95.94 90 MET A N 1
ATOM 709 C CA . MET A 1 90 ? 4.145 -0.763 -13.442 1.00 95.94 90 MET A CA 1
ATOM 710 C C . MET A 1 90 ? 4.728 0.401 -14.244 1.00 95.94 90 MET A C 1
ATOM 712 O O . MET A 1 90 ? 4.348 1.560 -14.065 1.00 95.94 90 MET A O 1
ATOM 716 N N . VAL A 1 91 ? 5.672 0.095 -15.133 1.00 94.88 91 VAL A N 1
ATOM 717 C CA . VAL A 1 91 ? 6.278 1.098 -16.014 1.00 94.88 91 VAL A CA 1
ATOM 718 C C . VAL A 1 91 ? 5.361 1.346 -17.201 1.00 94.88 91 VAL A C 1
ATOM 720 O O . VAL A 1 91 ? 4.961 0.414 -17.895 1.00 94.88 91 VAL A O 1
ATOM 723 N N . HIS A 1 92 ? 5.069 2.615 -17.457 1.00 92.94 92 HIS A N 1
ATOM 724 C CA . HIS A 1 92 ? 4.347 3.054 -18.639 1.00 92.94 92 HIS A CA 1
ATOM 725 C C . HIS A 1 92 ? 5.218 3.995 -19.475 1.00 92.94 92 HIS A C 1
ATOM 727 O O . HIS A 1 92 ? 5.797 4.946 -18.948 1.00 92.94 92 HIS A O 1
ATOM 733 N N . GLU A 1 93 ? 5.277 3.742 -20.782 1.00 88.62 93 GLU A N 1
ATOM 734 C CA . GLU A 1 93 ? 5.987 4.567 -21.762 1.00 88.62 93 GLU A CA 1
ATOM 735 C C . GLU A 1 93 ? 5.005 5.091 -22.809 1.00 88.62 93 GLU A C 1
ATOM 737 O O . GLU A 1 93 ? 4.345 4.321 -23.512 1.00 88.62 93 GLU A O 1
ATOM 742 N N . HIS A 1 94 ? 4.923 6.416 -22.938 1.00 79.00 94 HIS A N 1
ATOM 743 C CA . HIS A 1 94 ? 4.056 7.043 -23.926 1.00 79.00 94 HIS A CA 1
ATOM 744 C C . HIS A 1 94 ? 4.766 7.099 -25.284 1.00 79.00 94 HIS A C 1
ATOM 746 O O . HIS A 1 94 ? 5.652 7.921 -25.509 1.00 79.00 94 HIS A O 1
ATOM 752 N N . LYS A 1 95 ? 4.383 6.217 -26.211 1.00 73.88 95 LYS A N 1
ATOM 753 C CA . LYS A 1 95 ? 5.070 6.061 -27.508 1.00 73.88 95 LYS A CA 1
ATOM 754 C C . LYS A 1 95 ? 4.905 7.243 -28.473 1.00 73.88 95 LYS A C 1
ATOM 756 O O . LYS A 1 95 ? 5.598 7.286 -29.481 1.00 73.88 95 LYS A O 1
ATOM 761 N N . SER A 1 96 ? 3.995 8.180 -28.198 1.00 74.12 96 SER A N 1
ATOM 762 C CA . SER A 1 96 ? 3.719 9.326 -29.079 1.00 74.12 96 SER A CA 1
ATOM 763 C C . SER A 1 96 ? 4.417 10.629 -28.673 1.00 74.12 96 SER A C 1
ATOM 765 O O . SER A 1 96 ? 4.180 11.653 -29.306 1.00 74.12 96 SER A O 1
ATOM 767 N N . SER A 1 97 ? 5.222 10.637 -27.606 1.00 69.81 97 SER A N 1
ATOM 768 C CA . SER A 1 97 ? 6.020 11.814 -27.241 1.00 69.81 97 SER A CA 1
ATOM 769 C C . SER A 1 97 ? 7.360 11.792 -27.969 1.00 69.81 97 SER A C 1
ATOM 771 O O . SER A 1 97 ? 8.007 10.748 -27.999 1.00 69.81 97 SER A O 1
ATOM 773 N N . GLU A 1 98 ? 7.813 12.944 -28.469 1.00 69.81 98 GLU A N 1
ATOM 774 C CA . GLU A 1 98 ? 9.119 13.112 -29.136 1.00 69.81 98 GLU A CA 1
ATOM 775 C C . GLU A 1 98 ? 10.305 12.628 -28.278 1.00 69.81 98 GLU A C 1
ATOM 777 O O . GLU A 1 98 ? 11.360 12.284 -28.799 1.00 69.81 98 GLU A O 1
ATOM 782 N N . SER A 1 99 ? 10.128 12.563 -26.955 1.00 71.94 99 SER A N 1
ATOM 783 C CA . SER A 1 99 ? 11.049 11.936 -26.003 1.00 71.94 99 SER A CA 1
ATOM 784 C C . SER A 1 99 ? 10.268 11.012 -25.057 1.00 71.94 99 SER A C 1
ATOM 786 O O . SER A 1 99 ? 9.751 11.493 -24.045 1.00 71.94 99 SER A O 1
ATOM 788 N N . PRO A 1 100 ? 10.119 9.707 -25.372 1.00 71.12 100 PRO A N 1
ATOM 789 C CA . PRO A 1 100 ? 9.401 8.773 -24.510 1.00 71.12 100 PRO A CA 1
ATOM 790 C C . PRO A 1 100 ? 10.084 8.692 -23.144 1.00 71.12 100 PRO A C 1
ATOM 792 O O . PRO A 1 100 ? 11.253 8.329 -23.029 1.00 71.12 100 PRO A O 1
ATOM 795 N N . THR A 1 101 ? 9.345 9.065 -22.099 1.00 84.44 101 THR A N 1
ATOM 796 C CA . THR A 1 101 ? 9.799 8.964 -20.709 1.00 84.44 101 THR A CA 1
ATOM 797 C C . THR A 1 101 ? 9.106 7.789 -20.035 1.00 84.44 101 THR A C 1
ATOM 799 O O . THR A 1 101 ? 7.877 7.697 -20.029 1.00 84.44 101 THR A O 1
ATOM 802 N N . ALA A 1 102 ? 9.898 6.884 -19.464 1.00 90.69 102 ALA A N 1
ATOM 803 C CA . ALA A 1 102 ? 9.389 5.793 -18.648 1.00 90.69 102 ALA A CA 1
ATOM 804 C C . ALA A 1 102 ? 8.916 6.334 -17.295 1.00 90.69 102 ALA A C 1
ATOM 806 O O . ALA A 1 102 ? 9.700 6.913 -16.537 1.00 90.69 102 ALA A O 1
ATOM 807 N N . GLN A 1 103 ? 7.637 6.135 -16.988 1.00 93.38 103 GLN A N 1
ATOM 808 C CA . GLN A 1 103 ? 7.016 6.588 -15.745 1.00 93.38 103 GLN A CA 1
ATOM 809 C C . GLN A 1 103 ? 6.563 5.394 -14.912 1.00 93.38 103 GLN A C 1
ATOM 811 O O . GLN A 1 103 ? 5.949 4.468 -15.439 1.00 93.38 103 GLN A O 1
ATOM 816 N N . ALA A 1 104 ? 6.809 5.440 -13.604 1.00 95.31 104 ALA A N 1
ATOM 817 C CA . ALA A 1 104 ? 6.185 4.514 -12.670 1.00 95.31 104 ALA A CA 1
ATOM 818 C C . ALA A 1 104 ? 4.726 4.939 -12.449 1.00 95.31 104 ALA A C 1
ATOM 820 O O . ALA A 1 104 ? 4.453 6.071 -12.040 1.00 95.31 104 ALA A O 1
ATOM 821 N N . LYS A 1 105 ? 3.783 4.039 -12.728 1.00 95.75 105 LYS A N 1
ATOM 822 C CA . LYS A 1 105 ? 2.359 4.208 -12.425 1.00 95.75 105 LYS A CA 1
ATOM 823 C C . LYS A 1 105 ? 1.992 3.252 -11.302 1.00 95.75 105 LYS A C 1
ATOM 825 O O . LYS A 1 105 ? 2.256 2.058 -11.418 1.00 95.75 105 LYS A O 1
ATOM 830 N N . GLN A 1 106 ? 1.447 3.795 -10.215 1.00 97.06 106 GLN A N 1
ATOM 831 C CA . GLN A 1 106 ? 0.980 2.991 -9.089 1.00 97.06 106 GLN A CA 1
ATOM 832 C C . GLN A 1 106 ? -0.209 2.153 -9.551 1.00 97.06 106 GLN A C 1
ATOM 834 O O . GLN A 1 106 ? -1.128 2.686 -10.173 1.00 97.06 106 GLN A O 1
ATOM 839 N N . VAL A 1 107 ? -0.160 0.857 -9.264 1.00 97.44 107 VAL A N 1
ATOM 840 C CA . VAL A 1 107 ? -1.240 -0.086 -9.576 1.00 97.44 107 VAL A CA 1
ATOM 841 C C . VAL A 1 107 ? -1.940 -0.584 -8.318 1.00 97.44 107 VAL A C 1
ATOM 843 O O . VAL A 1 107 ? -3.125 -0.887 -8.378 1.00 97.44 107 VAL A O 1
ATOM 846 N N . GLU A 1 108 ? -1.239 -0.619 -7.183 1.00 97.12 108 GLU A N 1
ATOM 847 C CA . GLU A 1 108 ? -1.792 -1.074 -5.909 1.00 97.12 108 GLU A CA 1
ATOM 848 C C . GLU A 1 108 ? -1.040 -0.444 -4.728 1.00 97.12 108 GLU A C 1
ATOM 850 O O . GLU A 1 108 ? 0.142 -0.095 -4.833 1.00 97.12 108 GLU A O 1
ATOM 855 N N . PHE A 1 109 ? -1.731 -0.299 -3.597 1.00 96.38 109 PHE A N 1
ATOM 856 C CA . PHE A 1 109 ? -1.122 0.058 -2.322 1.00 96.38 109 PHE A CA 1
ATOM 857 C C . PHE A 1 109 ? -1.592 -0.905 -1.230 1.00 96.38 109 PHE A C 1
ATOM 859 O O . PHE A 1 109 ? -2.754 -0.898 -0.830 1.00 96.38 109 PHE A O 1
ATOM 866 N N . ASN A 1 110 ? -0.670 -1.727 -0.746 1.00 97.12 110 ASN A N 1
ATOM 867 C CA . ASN A 1 110 ? -0.929 -2.785 0.216 1.00 97.12 110 ASN A CA 1
ATOM 868 C C . ASN A 1 110 ? -0.634 -2.294 1.641 1.00 97.12 110 ASN A C 1
ATOM 870 O O . ASN A 1 110 ? 0.510 -1.956 1.963 1.00 97.12 110 ASN A O 1
ATOM 874 N N . THR A 1 111 ? -1.664 -2.269 2.493 1.00 95.69 111 THR A N 1
ATOM 875 C CA . THR A 1 111 ? -1.580 -1.833 3.903 1.00 95.69 111 THR A CA 1
ATOM 876 C C . THR A 1 111 ? -1.618 -2.980 4.913 1.00 95.69 111 THR A C 1
ATOM 878 O O . THR A 1 111 ? -1.330 -2.768 6.091 1.00 95.69 111 THR A O 1
ATOM 881 N N . ILE A 1 112 ? -1.944 -4.193 4.462 1.00 95.12 112 ILE A N 1
ATOM 882 C CA . ILE A 1 112 ? -2.046 -5.403 5.278 1.00 95.12 112 ILE A CA 1
ATOM 883 C C . ILE A 1 112 ? -1.293 -6.547 4.605 1.00 95.12 112 ILE A C 1
ATOM 885 O O . ILE A 1 112 ? -1.364 -6.708 3.391 1.00 95.12 112 ILE A O 1
ATOM 889 N N . ALA A 1 113 ? -0.570 -7.336 5.407 1.00 90.56 113 ALA A N 1
ATOM 890 C CA . ALA A 1 113 ? 0.101 -8.565 4.973 1.00 90.56 113 ALA A CA 1
ATOM 891 C C . ALA A 1 113 ? 0.896 -8.419 3.656 1.00 90.56 113 ALA A C 1
ATOM 893 O O . ALA A 1 113 ? 0.890 -9.318 2.815 1.00 90.56 113 ALA A O 1
ATOM 894 N N . ALA A 1 114 ? 1.585 -7.285 3.483 1.00 88.50 114 ALA A N 1
ATOM 895 C CA . ALA A 1 114 ? 2.374 -7.014 2.291 1.00 88.50 114 ALA A CA 1
ATOM 896 C C . ALA A 1 114 ? 3.489 -8.065 2.147 1.00 88.50 114 ALA A C 1
ATOM 898 O O . ALA A 1 114 ? 4.417 -8.121 2.956 1.00 88.50 114 ALA A O 1
ATOM 899 N N . SER A 1 115 ? 3.359 -8.924 1.134 1.00 83.62 115 SER A N 1
ATOM 900 C CA . SER A 1 115 ? 4.322 -9.990 0.837 1.00 83.62 115 SER A CA 1
ATOM 901 C C . SER A 1 115 ? 5.441 -9.495 -0.098 1.00 83.62 115 SER A C 1
ATOM 903 O O . SER A 1 115 ? 5.657 -8.286 -0.225 1.00 83.62 115 SER A O 1
ATOM 905 N N . PHE A 1 116 ? 6.151 -10.413 -0.758 1.00 77.62 116 PHE A N 1
ATOM 906 C CA . PHE A 1 116 ? 7.191 -10.128 -1.756 1.00 77.62 116 PHE A CA 1
ATOM 907 C C . PHE A 1 116 ? 6.710 -10.408 -3.176 1.00 77.62 116 PHE A C 1
ATOM 909 O O . PHE A 1 116 ? 5.947 -11.382 -3.356 1.00 77.62 116 PHE A O 1
#

Radius of gyration: 20.42 Å; Cα contacts (8 Å, |Δi|>4): 78; chains: 1; bounding box: 43×55×54 Å

Nearest PDB structures (foldseek):
  5knc-assembly1_G  TM=2.532E-01  e=9.124E+00  Enterococcus hirae ATCC 9790
  7muy-assembly1_JC  TM=2.098E-01  e=9.124E+00  Legionella pneumophila
  9brq-assembly1_7  TM=2.172E-01  e=9.124E+00  Mus musculus

Secondary structure (DSSP, 8-state):
-------PPP--SSPPP--HHHHHHHHHHHHHHHHHHHHHTT-HHHHHHHHTTTTTT-HHHHHHHHHHHHHHHH--S--------EEEEEEEE-TTSSS--EEEEEEEEE-SS---

InterPro domains:
  IPR005615 Glutathione synthase [PF03917] (5-116)
  IPR005615 Glutathione synthase [PTHR11130] (4-116)
  IPR014042 Glutathione synthase, alpha-helical [G3DSA:1.10.1080.10] (29-75)
  IPR014049 Glutathione synthase, N-terminal, eukaryotic [G3DSA:3.30.1490.80] (6-16)

Solvent-accessible surface area (backbone atoms only — not comparable to full-atom values): 7522 Å² total; per-residue (Å²): 135,88,79,80,89,7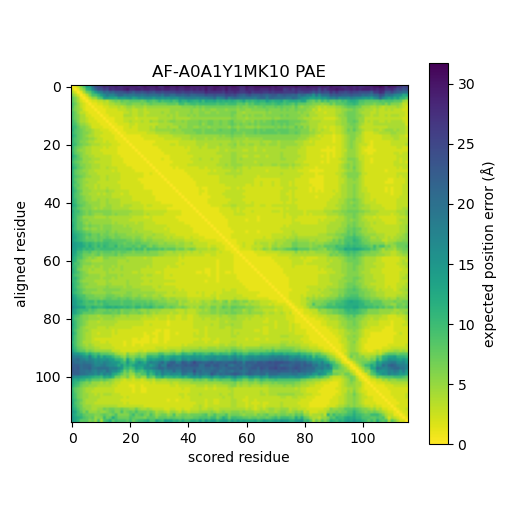7,76,84,79,92,75,71,97,62,84,81,89,71,62,66,65,21,52,53,48,54,62,65,44,46,62,59,51,53,54,49,52,59,48,53,76,66,36,58,68,62,49,52,62,56,45,67,77,44,41,91,81,30,69,67,62,36,52,55,49,51,52,52,54,51,48,55,76,75,50,79,89,66,94,75,84,87,82,62,71,41,78,42,67,46,81,45,66,52,85,87,46,100,70,64,57,61,37,55,42,80,77,49,74,35,72,64,88,56,79,133

Organism: Photinus pyralis (NCBI:txid7054)

Sequence (116 aa):
PTRITAVPAPVTLFPTAFPRQAFLQGQKAQNAYNELYAAVSRDENFLADVVKQVIDGDDFVRDLWAVHETVKSEGYTQPLSLGLFRSDYMVHEHKSSESPTAQAKQVEFNTIAASF